Protein AF-A0A7V2WM48-F1 (afdb_monomer)

pLDDT: mean 91.01, std 4.86, range [67.56, 97.69]

Structure (mmCIF, N/CA/C/O backbone):
data_AF-A0A7V2WM48-F1
#
_entry.id   AF-A0A7V2WM48-F1
#
loop_
_atom_site.group_PDB
_atom_site.id
_atom_site.type_symbol
_atom_site.label_atom_id
_atom_site.label_alt_id
_atom_site.label_comp_id
_atom_site.label_asym_id
_atom_site.label_entity_id
_atom_site.label_seq_id
_atom_site.pdbx_PDB_ins_code
_atom_site.Cartn_x
_atom_site.Cartn_y
_atom_site.Cartn_z
_atom_site.occupancy
_atom_site.B_iso_or_equiv
_atom_site.auth_seq_id
_atom_site.auth_comp_id
_ato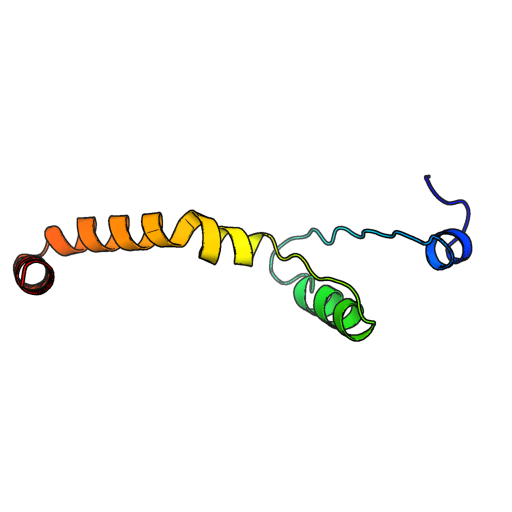m_site.auth_asym_id
_atom_site.auth_atom_id
_atom_site.pdbx_PDB_model_num
ATOM 1 N N . MET A 1 1 ? 22.055 -12.420 -14.401 1.00 67.56 1 MET A N 1
ATOM 2 C CA . MET A 1 1 ? 21.089 -11.304 -14.537 1.00 67.56 1 MET A CA 1
ATOM 3 C C . MET A 1 1 ? 20.052 -11.749 -15.563 1.00 67.56 1 MET A C 1
ATOM 5 O O . MET A 1 1 ? 20.466 -12.365 -16.532 1.00 67.56 1 MET A O 1
ATOM 9 N N . LYS A 1 2 ? 18.740 -11.569 -15.335 1.00 84.19 2 LYS A N 1
ATOM 10 C CA . LYS A 1 2 ? 17.694 -12.155 -16.210 1.00 84.19 2 LYS A CA 1
ATOM 11 C C . LYS A 1 2 ? 17.714 -11.607 -17.649 1.00 84.19 2 LYS A C 1
ATOM 13 O O . LYS A 1 2 ? 17.251 -12.294 -18.544 1.00 84.19 2 LYS A O 1
ATOM 18 N N . PHE A 1 3 ? 18.263 -10.410 -17.847 1.00 91.25 3 PHE A N 1
ATOM 19 C CA . PHE A 1 3 ? 18.401 -9.746 -19.142 1.00 91.25 3 PHE A CA 1
ATOM 20 C C . PHE A 1 3 ? 19.864 -9.350 -19.360 1.00 91.25 3 PHE A C 1
ATOM 22 O O . PHE A 1 3 ? 20.563 -9.014 -18.399 1.00 91.25 3 PHE A O 1
ATOM 29 N N . SER A 1 4 ? 20.303 -9.390 -20.613 1.00 92.12 4 SER A N 1
ATOM 30 C CA . SER A 1 4 ? 21.647 -9.040 -21.087 1.00 92.12 4 SER A CA 1
ATOM 31 C C . SER A 1 4 ? 21.784 -7.565 -21.483 1.00 92.12 4 SER A C 1
ATOM 33 O O . SER A 1 4 ? 22.890 -7.029 -21.496 1.00 92.12 4 SER A O 1
ATOM 35 N N . SER A 1 5 ? 20.669 -6.882 -21.770 1.00 94.25 5 SER A N 1
ATOM 36 C CA . SER A 1 5 ? 20.638 -5.451 -22.087 1.00 94.25 5 SER A CA 1
ATOM 37 C C . SER A 1 5 ? 19.339 -4.785 -21.625 1.00 94.25 5 SER A C 1
ATOM 39 O O . SER A 1 5 ? 18.322 -5.444 -21.398 1.00 94.25 5 SER A O 1
ATOM 41 N N . GLY A 1 6 ? 19.345 -3.450 -21.539 1.00 91.19 6 GLY A N 1
ATOM 42 C CA . GLY A 1 6 ? 18.124 -2.681 -21.282 1.00 91.19 6 GLY A CA 1
ATOM 43 C C . GLY A 1 6 ? 17.069 -2.864 -22.378 1.00 91.19 6 GLY A C 1
ATOM 44 O O . GLY A 1 6 ? 15.880 -2.890 -22.075 1.00 91.19 6 GLY A O 1
ATOM 45 N N . ARG A 1 7 ? 17.489 -3.064 -23.636 1.00 94.00 7 ARG A N 1
ATOM 46 C CA . ARG A 1 7 ? 16.576 -3.309 -24.760 1.00 94.00 7 ARG A CA 1
ATOM 47 C C . ARG A 1 7 ? 15.809 -4.618 -24.591 1.00 94.00 7 ARG A C 1
ATOM 49 O O . ARG A 1 7 ? 14.600 -4.632 -24.748 1.00 94.00 7 ARG A O 1
ATOM 56 N N . GLU A 1 8 ? 16.489 -5.675 -24.165 1.00 94.38 8 GLU A N 1
ATOM 57 C CA . GLU A 1 8 ? 15.852 -6.972 -23.917 1.00 94.38 8 GLU A CA 1
ATOM 58 C C . GLU A 1 8 ? 14.766 -6.879 -22.832 1.00 94.38 8 GLU A C 1
ATOM 60 O O . GLU A 1 8 ? 13.683 -7.443 -22.974 1.00 94.38 8 GLU A O 1
ATOM 65 N N . PHE A 1 9 ? 15.002 -6.086 -21.781 1.00 91.44 9 PHE A N 1
ATOM 66 C CA . PHE A 1 9 ? 13.955 -5.765 -20.811 1.00 91.44 9 PHE A CA 1
ATOM 67 C C . PHE A 1 9 ? 12.827 -4.928 -21.436 1.00 91.44 9 PHE A C 1
ATOM 69 O O . PHE A 1 9 ? 11.654 -5.160 -21.147 1.00 91.44 9 PHE A O 1
ATOM 76 N N . LEU A 1 10 ? 13.151 -3.953 -22.292 1.00 89.00 10 LEU A N 1
ATOM 77 C CA . LEU A 1 10 ? 12.170 -3.119 -22.994 1.00 89.00 10 LEU A CA 1
ATOM 78 C C . LEU A 1 10 ? 11.325 -3.883 -24.032 1.00 89.00 10 LEU A C 1
ATOM 80 O O . LEU A 1 10 ? 10.193 -3.473 -24.277 1.00 89.00 10 LEU A O 1
ATOM 84 N N . ASP A 1 11 ? 11.793 -5.014 -24.540 1.00 92.25 11 ASP A N 1
ATOM 85 C CA . ASP A 1 11 ? 11.065 -5.817 -25.531 1.00 92.25 11 ASP A CA 1
ATOM 86 C C . ASP A 1 11 ? 10.289 -6.993 -24.893 1.00 92.25 11 ASP A C 1
ATOM 88 O O . ASP A 1 11 ? 9.484 -7.651 -25.550 1.00 92.25 11 ASP A O 1
ATOM 92 N N . TRP A 1 12 ? 10.475 -7.260 -23.593 1.00 93.00 12 TRP A N 1
ATOM 93 C CA . TRP A 1 12 ? 9.819 -8.381 -22.908 1.00 93.00 12 TRP A CA 1
ATOM 94 C C . TRP A 1 12 ? 8.290 -8.171 -22.768 1.00 93.00 12 TRP A C 1
ATOM 96 O O . TRP A 1 12 ? 7.872 -7.176 -22.181 1.00 93.00 12 TRP A O 1
ATOM 106 N N . PRO A 1 13 ? 7.411 -9.082 -23.231 1.00 89.31 13 PRO A N 1
ATOM 107 C CA . PRO A 1 13 ? 5.961 -8.837 -23.257 1.00 89.31 13 PRO A CA 1
ATOM 108 C C . PRO A 1 13 ? 5.291 -8.678 -21.884 1.00 89.31 13 PRO A C 1
ATOM 110 O O . PRO A 1 13 ? 4.276 -7.997 -21.775 1.00 89.31 13 PRO A O 1
ATOM 113 N N . GLN A 1 14 ? 5.823 -9.300 -20.829 1.00 89.88 14 GLN A N 1
ATOM 114 C CA . GLN A 1 14 ? 5.215 -9.288 -19.494 1.00 89.88 14 GLN A CA 1
ATOM 115 C C . GLN A 1 14 ? 6.244 -8.889 -18.449 1.00 89.88 14 GLN A C 1
ATOM 117 O O . GLN A 1 14 ? 7.014 -9.716 -17.968 1.00 89.88 14 GLN A O 1
ATOM 122 N N . LYS A 1 15 ? 6.251 -7.609 -18.090 1.00 89.31 15 LYS A N 1
ATOM 123 C CA . LYS A 1 15 ? 7.255 -7.037 -17.194 1.00 89.31 15 LYS A CA 1
ATOM 124 C C . LYS A 1 15 ? 6.640 -6.711 -15.851 1.00 89.31 15 LYS A C 1
ATOM 126 O O . LYS A 1 15 ? 5.527 -6.204 -15.771 1.00 89.31 15 LYS A O 1
ATOM 131 N N . ALA A 1 16 ? 7.414 -6.940 -14.802 1.00 90.06 16 ALA A N 1
ATOM 132 C CA . ALA A 1 16 ? 7.096 -6.498 -13.457 1.00 90.06 16 ALA A CA 1
ATOM 133 C C . ALA A 1 16 ? 8.327 -5.815 -12.862 1.00 90.06 16 ALA A C 1
ATOM 135 O O . ALA A 1 16 ? 9.451 -6.290 -13.033 1.00 90.06 16 ALA A O 1
ATOM 136 N N . ILE A 1 17 ? 8.101 -4.701 -12.173 1.00 91.06 17 ILE A N 1
ATOM 137 C CA . ILE A 1 17 ? 9.133 -3.952 -11.460 1.00 91.06 17 ILE A CA 1
ATOM 138 C C . ILE A 1 17 ? 8.673 -3.816 -10.013 1.00 91.06 17 ILE A C 1
ATOM 140 O O . ILE A 1 17 ? 7.529 -3.441 -9.753 1.00 91.06 17 ILE A O 1
ATOM 144 N N . THR A 1 18 ? 9.577 -4.089 -9.076 1.00 93.31 18 THR A N 1
ATOM 145 C CA . THR A 1 18 ? 9.349 -3.855 -7.649 1.00 93.31 18 THR A CA 1
ATOM 146 C C . THR A 1 18 ? 10.091 -2.596 -7.229 1.00 93.31 18 THR A C 1
ATOM 148 O O . THR A 1 18 ? 11.310 -2.519 -7.362 1.00 93.31 18 THR A O 1
ATOM 151 N N . ILE A 1 19 ? 9.361 -1.617 -6.696 1.00 93.06 19 ILE A N 1
ATOM 152 C CA . ILE A 1 19 ? 9.931 -0.392 -6.130 1.00 93.06 19 ILE A CA 1
ATOM 153 C C . ILE A 1 19 ? 9.903 -0.533 -4.607 1.00 93.06 19 ILE A C 1
ATOM 155 O O . ILE A 1 19 ? 8.836 -0.478 -3.996 1.00 93.06 19 ILE A O 1
ATOM 159 N N . ILE A 1 20 ? 11.072 -0.710 -3.993 1.00 93.50 20 ILE A N 1
ATOM 160 C CA . ILE A 1 20 ? 11.238 -0.824 -2.538 1.00 93.50 20 ILE A CA 1
ATOM 161 C C . ILE A 1 20 ? 12.214 0.238 -2.034 1.00 93.50 20 ILE A C 1
ATOM 163 O O . ILE A 1 20 ? 13.135 0.640 -2.738 1.00 93.50 20 ILE A O 1
ATOM 167 N N . GLY A 1 21 ? 11.996 0.720 -0.815 1.00 92.38 21 GLY A N 1
ATOM 168 C CA . GLY A 1 21 ? 12.826 1.750 -0.205 1.00 92.38 21 GLY A CA 1
ATOM 169 C C . GLY A 1 21 ? 12.140 2.419 0.980 1.00 92.38 21 GLY A C 1
ATOM 170 O O . GLY A 1 21 ? 10.932 2.276 1.184 1.00 92.38 21 GLY A O 1
ATOM 171 N N . MET A 1 22 ? 12.906 3.180 1.754 1.00 94.50 22 MET A N 1
ATOM 172 C CA . MET A 1 22 ? 12.421 3.873 2.952 1.00 94.50 22 MET A CA 1
ATOM 173 C C . MET A 1 22 ? 11.419 4.990 2.624 1.00 94.50 22 MET A C 1
ATOM 175 O O . MET A 1 22 ? 11.217 5.357 1.463 1.00 94.50 22 MET A O 1
ATOM 179 N N . SER A 1 23 ? 10.729 5.520 3.634 1.00 90.88 23 SER A N 1
ATOM 180 C CA . SER A 1 23 ? 9.873 6.700 3.444 1.00 90.88 23 SER A CA 1
ATOM 181 C C . SER A 1 23 ? 10.688 7.885 2.904 1.00 90.88 23 SER A C 1
ATOM 183 O O . SER A 1 23 ? 11.865 8.021 3.221 1.00 90.88 23 SER A O 1
ATOM 185 N N . GLY A 1 24 ? 10.088 8.712 2.046 1.00 91.75 24 GLY A N 1
ATOM 186 C CA . GLY A 1 24 ? 10.735 9.910 1.489 1.00 91.75 24 GLY A CA 1
ATOM 187 C C . GLY A 1 24 ? 11.704 9.693 0.317 1.00 91.75 24 GLY A C 1
ATOM 188 O O . GLY A 1 24 ? 12.012 10.652 -0.375 1.00 91.75 24 GLY A O 1
ATOM 189 N N . VAL A 1 25 ? 12.118 8.460 -0.005 1.00 95.44 25 VAL A N 1
ATOM 190 C CA . VAL A 1 25 ? 13.097 8.196 -1.092 1.00 95.44 25 VAL A CA 1
ATOM 191 C C . VAL A 1 25 ? 12.528 8.297 -2.520 1.00 95.44 25 VAL A C 1
ATOM 193 O O . VAL A 1 25 ? 13.175 7.890 -3.478 1.00 95.44 25 VAL A O 1
ATOM 196 N N . GLY A 1 26 ? 11.295 8.788 -2.686 1.00 94.19 26 GLY A N 1
ATOM 197 C CA . GLY A 1 26 ? 10.698 9.017 -4.010 1.00 94.19 26 GLY A CA 1
ATOM 198 C C . GLY A 1 26 ? 9.985 7.821 -4.656 1.00 94.19 26 GLY A C 1
ATOM 199 O O . GLY A 1 26 ? 9.671 7.877 -5.843 1.00 94.19 26 GLY A O 1
ATOM 200 N N . LYS A 1 27 ? 9.660 6.756 -3.905 1.00 94.00 27 LYS A N 1
ATOM 201 C CA . LYS A 1 27 ? 8.916 5.589 -4.436 1.00 94.00 27 LYS A CA 1
ATOM 202 C C . LYS A 1 27 ? 7.621 5.980 -5.153 1.00 94.00 27 LYS A C 1
ATOM 204 O O . LYS A 1 27 ? 7.349 5.497 -6.247 1.00 94.00 27 LYS A O 1
ATOM 209 N N . THR A 1 28 ? 6.839 6.864 -4.533 1.00 91.44 28 THR A N 1
ATOM 210 C CA . THR A 1 28 ? 5.565 7.351 -5.078 1.00 91.44 28 THR A CA 1
ATOM 211 C C . THR A 1 28 ? 5.779 8.134 -6.369 1.00 91.44 28 THR A C 1
ATOM 213 O O . THR A 1 28 ? 5.031 7.944 -7.322 1.00 91.44 28 THR A O 1
ATOM 216 N N . THR A 1 29 ? 6.830 8.955 -6.435 1.00 93.69 29 THR A N 1
ATOM 217 C CA . THR A 1 29 ? 7.202 9.698 -7.645 1.00 93.69 29 THR A CA 1
ATOM 218 C C . THR A 1 29 ? 7.484 8.743 -8.801 1.00 93.69 29 THR A C 1
ATOM 220 O O . THR A 1 29 ? 6.866 8.868 -9.855 1.00 93.69 29 THR A O 1
ATOM 223 N N . LEU A 1 30 ? 8.336 7.735 -8.585 1.00 93.12 30 LEU A N 1
ATOM 224 C CA . LEU A 1 30 ? 8.675 6.759 -9.623 1.00 93.12 30 LEU A CA 1
ATOM 225 C C . LEU A 1 30 ? 7.462 5.916 -10.042 1.00 93.12 30 LEU A C 1
ATOM 227 O O . LEU A 1 30 ? 7.222 5.732 -11.233 1.00 93.12 30 LEU A O 1
ATOM 231 N N . ALA A 1 31 ? 6.661 5.445 -9.082 1.00 91.69 31 ALA A N 1
ATOM 232 C CA . ALA A 1 31 ? 5.446 4.686 -9.372 1.00 91.69 31 ALA A CA 1
ATOM 233 C C . ALA A 1 31 ? 4.449 5.495 -10.223 1.00 91.69 31 ALA A C 1
ATOM 235 O O . ALA A 1 31 ? 3.845 4.944 -11.142 1.00 91.69 31 ALA A O 1
ATOM 236 N N . ASN A 1 32 ? 4.316 6.800 -9.964 1.00 91.94 32 ASN A N 1
ATOM 237 C CA . ASN A 1 32 ? 3.452 7.689 -10.742 1.00 91.94 32 ASN A CA 1
ATOM 238 C C . ASN A 1 32 ? 3.967 7.905 -12.171 1.00 91.94 32 ASN A C 1
ATOM 240 O O . ASN A 1 32 ? 3.168 7.880 -13.103 1.00 91.94 32 ASN A O 1
ATOM 244 N N . MET A 1 33 ? 5.281 8.060 -12.364 1.00 93.06 33 MET A N 1
ATOM 245 C CA . MET A 1 33 ? 5.877 8.182 -13.705 1.00 93.06 33 MET A CA 1
ATOM 246 C C . MET A 1 33 ? 5.633 6.926 -14.549 1.00 93.06 33 MET A C 1
ATOM 248 O O . MET A 1 33 ? 5.282 7.004 -15.724 1.00 93.06 33 MET A O 1
ATOM 252 N N . VAL A 1 34 ? 5.778 5.749 -13.939 1.00 91.12 34 VAL A N 1
ATOM 253 C CA . VAL A 1 34 ? 5.555 4.469 -14.622 1.00 91.12 34 VAL A CA 1
ATOM 254 C C . VAL A 1 34 ? 4.065 4.273 -14.935 1.00 91.12 34 VAL A C 1
ATOM 256 O O . VAL A 1 34 ? 3.721 3.848 -16.036 1.00 91.12 34 VAL A O 1
ATOM 259 N N . ARG A 1 35 ?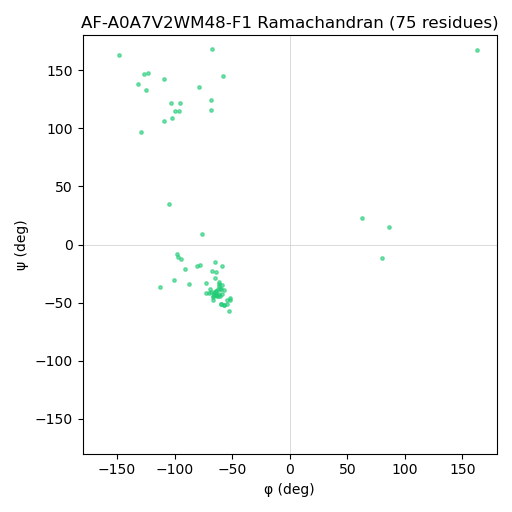 3.167 4.687 -14.029 1.00 90.44 35 ARG A N 1
ATOM 260 C CA . ARG A 1 35 ? 1.709 4.660 -14.247 1.00 90.44 35 ARG A CA 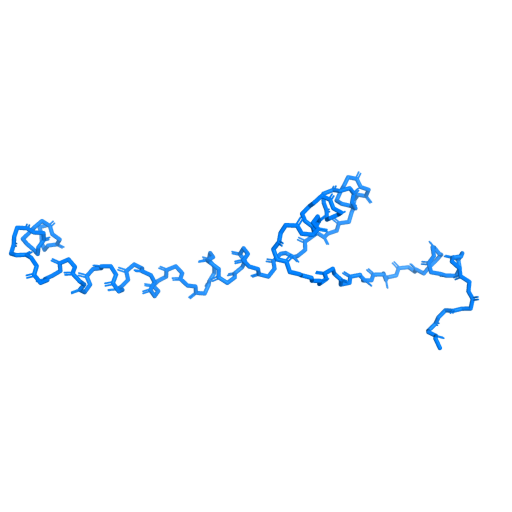1
ATOM 261 C C . ARG A 1 35 ? 1.253 5.480 -15.455 1.00 90.44 35 ARG A C 1
ATOM 263 O O . ARG A 1 35 ? 0.303 5.081 -16.112 1.00 90.44 35 ARG A O 1
ATOM 270 N N . GLN A 1 36 ? 1.908 6.607 -15.741 1.00 92.81 36 GLN A N 1
ATOM 271 C CA . GLN A 1 36 ? 1.594 7.445 -16.909 1.00 92.81 36 GLN A CA 1
ATOM 272 C C . GLN A 1 36 ? 1.869 6.744 -18.249 1.00 92.81 36 GLN A C 1
ATOM 274 O O . GLN A 1 36 ? 1.385 7.202 -19.274 1.00 92.81 36 GLN A O 1
ATOM 279 N N . ASN A 1 37 ? 2.625 5.644 -18.240 1.00 89.38 37 ASN A N 1
ATOM 280 C CA . ASN A 1 37 ? 2.942 4.836 -19.416 1.00 89.38 37 ASN A CA 1
ATOM 281 C C . ASN A 1 37 ? 2.131 3.523 -19.435 1.00 89.38 37 ASN A C 1
ATOM 283 O O . ASN A 1 37 ? 2.658 2.478 -19.807 1.00 89.38 37 ASN A O 1
ATOM 287 N N . ASP A 1 38 ? 0.886 3.561 -18.951 1.00 88.00 38 ASP A N 1
ATOM 288 C CA . ASP A 1 38 ? -0.074 2.441 -18.942 1.00 88.00 38 ASP A CA 1
ATOM 289 C C . ASP A 1 38 ? 0.332 1.206 -18.119 1.00 88.00 38 ASP A C 1
ATOM 291 O O . ASP A 1 38 ? -0.185 0.102 -18.301 1.00 88.00 38 ASP A O 1
ATOM 295 N N . TRP A 1 39 ? 1.225 1.376 -17.141 1.00 92.19 39 TRP A N 1
ATOM 296 C CA . TRP A 1 39 ? 1.552 0.298 -16.212 1.00 92.19 39 TRP A CA 1
ATOM 297 C C . TRP A 1 39 ? 0.486 0.145 -15.131 1.00 92.19 39 TRP A C 1
ATOM 299 O O . TRP A 1 39 ? 0.084 1.103 -14.461 1.00 92.19 39 TRP A O 1
ATOM 309 N N . PHE A 1 40 ? 0.114 -1.104 -14.861 1.00 91.81 40 PHE A N 1
ATOM 310 C CA . PHE A 1 40 ? -0.685 -1.436 -13.691 1.00 91.81 40 PHE A CA 1
ATOM 311 C C . PHE A 1 40 ? 0.130 -1.235 -12.403 1.00 91.81 40 PHE A C 1
ATOM 313 O O . PHE A 1 40 ? 1.114 -1.933 -12.153 1.00 91.81 40 PHE A O 1
ATOM 320 N N . THR A 1 41 ? -0.295 -0.298 -11.552 1.00 91.38 41 THR A N 1
ATOM 321 C CA . THR A 1 41 ? 0.366 -0.029 -10.267 1.00 91.38 41 THR A CA 1
ATOM 322 C C . THR A 1 41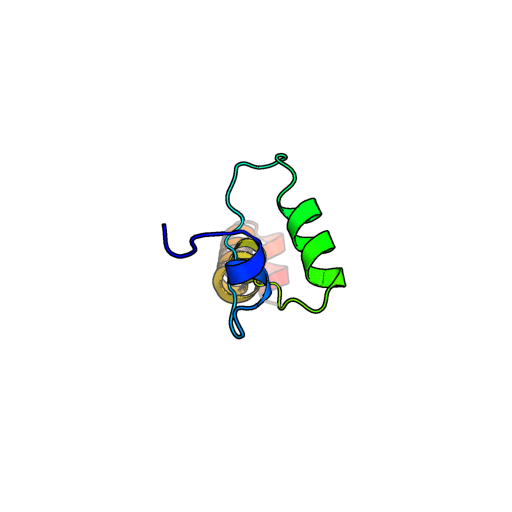 ? -0.291 -0.777 -9.115 1.00 91.38 41 THR A C 1
ATOM 324 O O . THR A 1 41 ? -1.458 -0.533 -8.796 1.00 91.38 41 THR A O 1
ATOM 327 N N . TYR A 1 42 ? 0.490 -1.599 -8.417 1.00 91.81 42 TYR A N 1
ATOM 328 C CA . TYR A 1 42 ? 0.074 -2.271 -7.190 1.00 91.81 42 TYR A CA 1
ATOM 329 C C . TYR A 1 42 ? 0.802 -1.675 -5.975 1.00 91.81 42 TYR A C 1
ATOM 331 O O . TYR A 1 42 ? 1.990 -1.912 -5.780 1.00 91.81 42 TYR A O 1
ATOM 339 N N . ASN A 1 43 ? 0.093 -0.886 -5.160 1.00 90.75 43 ASN A N 1
ATOM 340 C CA . ASN A 1 43 ? 0.634 -0.311 -3.926 1.00 90.75 43 ASN A CA 1
ATOM 341 C C . ASN A 1 43 ? 0.249 -1.187 -2.723 1.00 90.75 43 ASN A C 1
ATOM 343 O O . ASN A 1 43 ? -0.932 -1.314 -2.392 1.00 90.75 43 ASN A O 1
ATOM 347 N N . VAL A 1 44 ? 1.251 -1.789 -2.082 1.00 89.94 44 VAL A N 1
ATOM 348 C CA . VAL A 1 44 ? 1.063 -2.703 -0.948 1.00 89.94 44 VAL A CA 1
ATOM 349 C C . VAL A 1 44 ? 0.509 -1.972 0.277 1.00 89.94 44 VAL A C 1
ATOM 351 O O . VAL A 1 44 ? -0.465 -2.449 0.852 1.00 89.94 44 VAL A O 1
ATOM 354 N N . ASP A 1 45 ? 1.042 -0.799 0.626 1.00 88.00 45 ASP A N 1
ATOM 355 C CA . ASP A 1 45 ? 0.605 -0.021 1.796 1.00 88.00 45 ASP A CA 1
ATOM 356 C C . ASP A 1 45 ? -0.870 0.375 1.682 1.00 88.00 45 ASP A C 1
ATOM 358 O O . ASP A 1 45 ? -1.653 0.195 2.616 1.00 88.00 45 ASP A O 1
ATOM 362 N N . TYR A 1 46 ? -1.279 0.830 0.493 1.00 88.25 46 TYR A N 1
ATOM 363 C CA . TYR A 1 46 ? -2.674 1.154 0.205 1.00 88.25 46 TYR A CA 1
ATOM 364 C C . TYR A 1 46 ? -3.585 -0.063 0.404 1.00 88.25 46 TYR A C 1
ATOM 366 O O . TYR A 1 46 ? -4.665 0.057 0.982 1.00 88.25 46 TYR A O 1
ATOM 374 N N . ARG A 1 47 ? -3.157 -1.250 -0.043 1.00 89.56 47 ARG A N 1
ATOM 375 C CA . ARG A 1 47 ? -3.927 -2.494 0.115 1.00 89.56 47 ARG A CA 1
ATOM 376 C C . ARG A 1 47 ? -3.979 -2.958 1.565 1.00 89.56 47 ARG A C 1
ATOM 378 O O . ARG A 1 47 ? -5.050 -3.357 2.007 1.00 89.56 47 ARG A O 1
ATOM 385 N N . ILE A 1 48 ? -2.870 -2.886 2.301 1.00 89.62 48 ILE A N 1
ATOM 386 C CA . ILE A 1 48 ? -2.840 -3.194 3.738 1.00 89.62 48 ILE A CA 1
ATOM 387 C C . ILE A 1 48 ? -3.831 -2.298 4.471 1.00 89.62 48 ILE A C 1
ATOM 389 O O . ILE A 1 48 ? -4.721 -2.817 5.140 1.00 89.62 48 ILE A O 1
ATOM 393 N N . GLY A 1 49 ? -3.753 -0.982 4.265 1.00 87.31 49 GLY A N 1
ATOM 394 C CA . GLY A 1 49 ? -4.654 -0.027 4.906 1.00 87.31 49 GLY A CA 1
ATOM 395 C C . GLY A 1 49 ? -6.129 -0.257 4.564 1.00 87.31 49 GLY A C 1
ATOM 396 O O . GLY A 1 49 ? -6.962 -0.357 5.459 1.00 87.31 49 GLY A O 1
ATOM 397 N N . THR A 1 50 ? -6.458 -0.368 3.275 1.00 85.62 50 THR A N 1
ATOM 398 C CA . THR A 1 50 ? -7.863 -0.359 2.819 1.00 85.62 50 THR A CA 1
ATOM 399 C C . THR A 1 50 ? -8.538 -1.723 2.805 1.00 85.62 50 THR A C 1
ATOM 401 O O . THR A 1 50 ? -9.739 -1.800 3.041 1.00 85.62 50 THR A O 1
ATOM 404 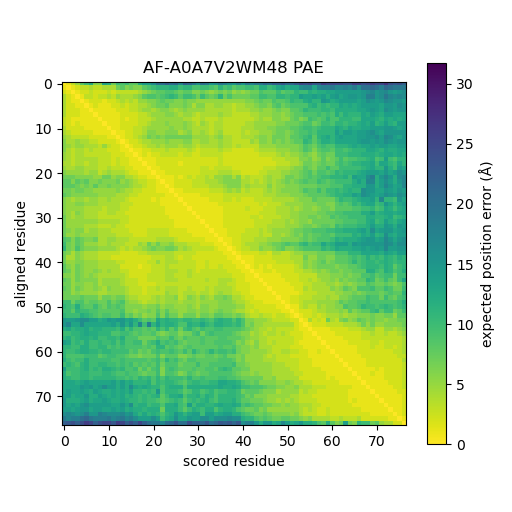N N . ARG A 1 51 ? -7.803 -2.801 2.511 1.00 84.12 51 ARG A N 1
ATOM 405 C CA . ARG A 1 51 ? -8.385 -4.139 2.319 1.00 84.12 51 ARG A CA 1
ATOM 406 C C . ARG A 1 51 ? -8.244 -5.038 3.537 1.00 84.12 51 ARG A C 1
ATOM 408 O O . ARG A 1 51 ? -9.088 -5.902 3.726 1.00 84.12 51 ARG A O 1
ATOM 415 N N . TYR A 1 52 ? -7.185 -4.865 4.323 1.00 86.12 52 TYR A N 1
ATOM 416 C CA . TYR A 1 52 ? -6.882 -5.775 5.428 1.00 86.12 52 TYR A CA 1
ATOM 417 C C . TYR A 1 52 ? -7.029 -5.105 6.792 1.00 86.12 52 TYR A C 1
ATOM 419 O O . TYR A 1 52 ? -7.493 -5.737 7.727 1.00 86.12 52 TYR A O 1
ATOM 427 N N . MET A 1 53 ? -6.666 -3.829 6.920 1.00 89.44 53 MET A N 1
ATOM 428 C CA . MET A 1 53 ? -6.669 -3.128 8.206 1.00 89.44 53 MET A CA 1
ATOM 429 C C . MET A 1 53 ? -7.950 -2.348 8.494 1.00 89.44 53 MET A C 1
ATOM 431 O O . MET A 1 53 ? -8.139 -1.955 9.637 1.00 89.44 53 MET A O 1
ATOM 435 N N . GLY A 1 54 ? -8.836 -2.136 7.516 1.00 85.00 54 GLY A N 1
ATOM 436 C CA . GLY A 1 54 ? -10.048 -1.329 7.698 1.00 85.00 54 GLY A CA 1
ATOM 437 C C . GLY A 1 54 ? -10.898 -1.774 8.894 1.00 85.00 54 GLY A C 1
ATOM 438 O O . GLY A 1 54 ? -11.105 -0.994 9.822 1.00 85.00 54 GLY A O 1
ATOM 439 N N . GLU A 1 55 ? -11.320 -3.042 8.914 1.00 83.75 55 GLU A N 1
ATOM 440 C CA . GLU A 1 55 ? -12.109 -3.607 10.020 1.00 83.75 55 GLU A CA 1
ATOM 441 C C . GLU A 1 55 ? -11.330 -3.591 11.338 1.00 83.75 55 GLU A C 1
ATOM 443 O O . GLU A 1 55 ? -11.841 -3.124 12.350 1.00 83.75 55 GLU A O 1
ATOM 448 N N . HIS A 1 56 ? -10.054 -3.985 11.324 1.00 87.31 56 HIS A N 1
ATOM 449 C CA . HIS A 1 56 ? -9.225 -4.000 12.532 1.00 87.31 56 HIS A CA 1
ATOM 450 C C . HIS A 1 56 ? -9.019 -2.609 13.152 1.00 87.31 56 HIS A C 1
ATOM 452 O O . HIS A 1 56 ? -9.031 -2.473 14.378 1.00 87.31 56 HIS A O 1
ATOM 458 N N . ILE A 1 57 ? -8.846 -1.571 12.330 1.00 87.69 57 ILE A N 1
ATOM 459 C CA . ILE A 1 57 ? -8.723 -0.182 12.787 1.00 87.69 57 ILE A CA 1
ATOM 460 C C . ILE A 1 57 ? -10.047 0.277 13.396 1.00 87.69 57 ILE A C 1
ATOM 462 O O . ILE A 1 57 ? -10.050 0.823 14.502 1.00 87.69 57 ILE A O 1
ATOM 466 N N . VAL A 1 58 ? -11.164 0.031 12.704 1.00 88.94 58 VAL A N 1
ATOM 467 C CA . VAL A 1 58 ? -12.505 0.415 13.167 1.00 88.94 58 VAL A CA 1
ATOM 468 C C . VAL A 1 58 ? -12.864 -0.302 14.467 1.00 88.94 58 VAL A C 1
ATOM 470 O O . VAL A 1 58 ? -13.343 0.336 15.402 1.00 88.94 58 VAL A O 1
ATOM 473 N N . ASP A 1 59 ? -12.588 -1.597 14.571 1.00 90.69 59 ASP A N 1
ATOM 474 C CA . ASP A 1 59 ? -12.867 -2.387 15.769 1.00 90.69 59 ASP A CA 1
ATOM 475 C C . ASP A 1 59 ? -12.022 -1.941 16.954 1.00 90.69 59 ASP A C 1
ATOM 477 O O . ASP A 1 59 ? -12.532 -1.807 18.070 1.00 90.69 59 ASP A O 1
ATOM 481 N N . ASN A 1 60 ? -10.733 -1.672 16.731 1.00 93.38 60 ASN A N 1
ATOM 482 C CA . ASN A 1 60 ? -9.880 -1.143 17.783 1.00 93.38 60 ASN A CA 1
ATOM 483 C C . ASN A 1 60 ? -10.353 0.247 18.231 1.00 93.38 60 ASN A C 1
ATOM 485 O O . ASN A 1 60 ? -10.439 0.497 19.433 1.00 93.38 60 ASN A O 1
ATOM 489 N N . PHE A 1 61 ? -10.719 1.122 17.287 1.00 93.88 6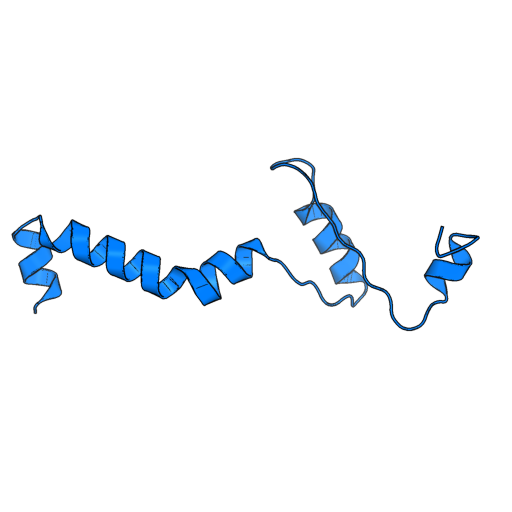1 PHE A N 1
ATOM 490 C CA . PHE A 1 61 ? -11.297 2.432 17.589 1.00 93.88 61 PHE A CA 1
ATOM 491 C C . PHE A 1 61 ? -12.565 2.302 18.436 1.00 93.88 61 PHE A C 1
ATOM 493 O O . PHE A 1 61 ? -12.626 2.884 19.519 1.00 93.88 61 PHE A O 1
ATOM 500 N N . LYS A 1 62 ? -13.530 1.479 18.001 1.00 93.75 62 LYS A N 1
ATOM 501 C CA . LYS A 1 62 ? -14.756 1.202 18.760 1.00 93.75 62 LYS A CA 1
ATOM 502 C C . LYS A 1 62 ? -14.403 0.718 20.160 1.00 93.75 62 LYS A C 1
ATOM 504 O O . LYS A 1 62 ? -14.854 1.308 21.130 1.00 93.75 62 LYS A O 1
ATOM 509 N N . ARG A 1 63 ? -13.525 -0.282 20.292 1.00 95.12 63 ARG A N 1
ATOM 510 C CA . ARG A 1 63 ? -13.118 -0.843 21.591 1.00 95.12 63 ARG A CA 1
ATOM 511 C C . ARG A 1 63 ? -12.527 0.202 22.541 1.00 95.12 63 ARG A C 1
ATOM 513 O O . ARG A 1 63 ? -12.797 0.132 23.737 1.00 95.12 63 ARG A O 1
ATOM 520 N N . GLN A 1 64 ? -11.727 1.149 22.049 1.00 96.19 64 GLN A N 1
ATOM 521 C CA . GLN A 1 64 ? -11.219 2.242 22.887 1.00 96.19 64 GLN A CA 1
ATOM 522 C C . GLN A 1 64 ? -12.315 3.259 23.220 1.00 96.19 64 GLN A C 1
ATOM 524 O O . GLN A 1 64 ? -12.416 3.673 24.372 1.00 96.19 64 GLN A O 1
ATOM 529 N N . ALA A 1 65 ? -13.164 3.612 22.254 1.00 96.44 65 ALA A N 1
ATOM 530 C CA . ALA A 1 65 ? -14.290 4.518 22.464 1.00 96.44 65 ALA A CA 1
ATOM 531 C C . ALA A 1 65 ? -15.295 3.966 23.492 1.00 96.44 65 ALA A C 1
ATOM 533 O O . ALA A 1 65 ? -15.771 4.720 24.333 1.00 96.44 65 ALA A O 1
ATOM 534 N N . MET A 1 66 ? -15.514 2.645 23.530 1.00 96.56 66 MET A N 1
ATOM 535 C CA . MET A 1 66 ? -16.356 1.985 24.540 1.00 96.56 66 MET A CA 1
ATOM 536 C C . MET A 1 66 ? -15.888 2.209 25.988 1.00 96.56 66 MET A C 1
ATOM 538 O O . MET A 1 66 ? -16.667 1.992 26.913 1.00 96.56 66 MET A O 1
ATOM 542 N N . LYS A 1 67 ? -14.629 2.617 26.210 1.00 96.75 67 LYS A N 1
ATOM 543 C CA . LYS A 1 67 ? -14.099 2.926 27.549 1.00 96.75 67 LYS A CA 1
ATOM 544 C C . LYS A 1 67 ? -14.537 4.298 28.063 1.00 96.75 67 LYS A C 1
ATOM 546 O O . LYS A 1 67 ? -14.423 4.555 29.257 1.00 96.75 67 LYS A O 1
ATOM 551 N N . VAL A 1 68 ? -15.002 5.180 27.178 1.00 97.69 68 VAL A N 1
ATOM 552 C CA . VAL A 1 68 ? -15.500 6.512 27.526 1.00 97.69 68 VAL A CA 1
ATOM 553 C C . VAL A 1 68 ? -17.028 6.444 27.551 1.00 97.69 68 VAL A C 1
ATOM 555 O O . VAL A 1 68 ? -17.612 6.245 26.487 1.00 97.69 68 VAL A O 1
ATOM 558 N N . PRO A 1 69 ? -17.694 6.624 28.710 1.00 96.06 69 PRO A N 1
ATOM 559 C CA . PRO A 1 69 ? -19.142 6.424 28.834 1.00 96.06 69 PRO A CA 1
ATOM 560 C C . PRO A 1 69 ? -19.963 7.177 27.781 1.00 96.06 69 PRO A C 1
ATOM 562 O O . PRO A 1 69 ? -20.754 6.564 27.074 1.00 96.06 69 PRO A O 1
ATOM 565 N N . LEU A 1 70 ? -19.666 8.466 27.576 1.00 96.62 70 LEU A N 1
ATOM 566 C CA . LEU A 1 70 ? -20.311 9.290 26.549 1.00 96.62 70 LEU A CA 1
ATOM 567 C C . LEU A 1 70 ? -20.210 8.675 25.142 1.00 96.62 70 LEU A C 1
ATOM 569 O O . LEU A 1 70 ? -21.196 8.616 24.418 1.00 96.62 70 LEU A O 1
ATOM 573 N N . LEU A 1 71 ? -19.017 8.225 24.739 1.00 96.25 71 LEU A N 1
ATOM 574 C CA . LEU A 1 71 ? -18.810 7.653 23.406 1.00 96.25 71 LEU A CA 1
ATOM 575 C C . LEU A 1 71 ? -19.439 6.262 23.286 1.00 96.25 71 LEU A C 1
ATOM 577 O O . LEU A 1 71 ? -19.922 5.900 22.218 1.00 96.25 71 LEU A O 1
ATOM 581 N N . ALA A 1 72 ? -1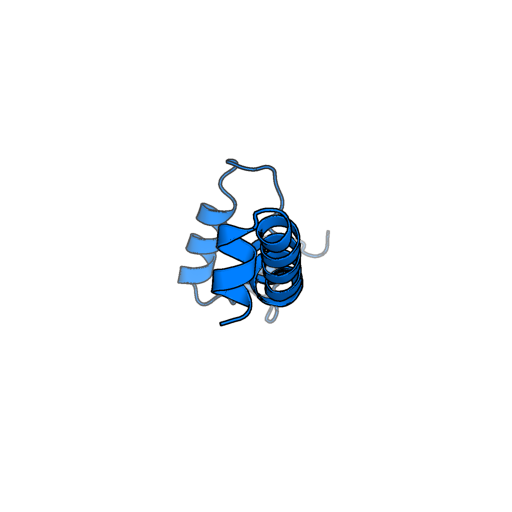9.446 5.490 24.372 1.00 95.69 72 ALA A N 1
ATOM 582 C CA . ALA A 1 72 ? -20.080 4.182 24.415 1.00 95.69 72 ALA A CA 1
ATOM 583 C C . ALA A 1 72 ? -21.600 4.285 24.226 1.00 95.69 72 ALA A C 1
ATOM 585 O O . ALA A 1 72 ? -22.173 3.461 23.516 1.00 95.69 72 ALA A O 1
ATOM 586 N N . ASP A 1 73 ? -22.234 5.296 24.822 1.00 95.56 73 ASP A N 1
ATOM 587 C CA . ASP A 1 73 ? -23.667 5.546 24.657 1.00 95.56 73 ASP A CA 1
ATOM 588 C C . ASP A 1 73 ? -23.986 5.959 23.214 1.00 95.56 73 ASP A C 1
ATOM 590 O O . ASP A 1 73 ? -24.880 5.384 22.594 1.00 95.56 73 ASP A O 1
ATOM 594 N N . LEU A 1 74 ? -23.182 6.853 22.625 1.00 93.75 74 LEU A N 1
ATOM 595 C CA . LEU A 1 74 ? -23.328 7.254 21.219 1.00 93.75 74 LEU A CA 1
ATOM 596 C C . LEU A 1 74 ? -23.139 6.092 20.229 1.00 93.75 74 LEU A C 1
ATOM 598 O O . LEU A 1 74 ? -23.788 6.072 19.192 1.00 93.75 74 LEU A O 1
ATOM 602 N N . LEU A 1 75 ? -22.257 5.131 20.524 1.00 92.44 75 LEU A N 1
ATOM 603 C CA . LEU A 1 75 ? -21.996 3.972 19.656 1.00 92.44 75 LEU A CA 1
ATOM 604 C C . LEU A 1 75 ? -23.035 2.846 19.780 1.00 92.44 75 LEU A C 1
ATOM 606 O O . LEU A 1 75 ? -23.062 1.963 18.921 1.00 92.44 75 LEU A O 1
ATOM 610 N N . ARG A 1 76 ? -23.822 2.825 20.862 1.00 88.69 76 ARG A N 1
ATOM 611 C CA . ARG A 1 76 ? -24.886 1.834 21.112 1.00 88.69 76 ARG A CA 1
ATOM 612 C C . ARG A 1 76 ? -26.283 2.322 20.706 1.00 88.69 76 ARG A C 1
ATOM 614 O O . ARG A 1 76 ? -27.210 1.515 20.740 1.00 88.69 76 ARG A O 1
ATOM 621 N N . SER A 1 77 ? -26.413 3.613 20.402 1.00 69.44 77 SER A N 1
ATOM 622 C CA . SER A 1 77 ? -27.633 4.267 19.908 1.00 69.44 77 SER A CA 1
ATOM 623 C C . SER A 1 77 ? -27.869 3.942 18.435 1.00 69.44 77 SER A C 1
ATOM 625 O O . SER A 1 77 ? -29.049 3.782 18.059 1.00 69.44 77 SER A O 1
#

Solvent-accessible surface area (backbone atoms only — not comparable to full-atom values): 5020 Å² total; per-residue (Å²): 122,101,55,96,45,73,63,57,59,72,67,47,92,84,80,85,84,86,87,83,78,67,88,88,76,46,61,67,59,55,54,52,61,47,38,75,70,78,44,88,80,85,61,65,69,62,43,45,52,66,76,66,34,44,65,58,52,52,51,50,49,48,60,58,38,54,73,39,68,72,51,30,53,66,74,73,109

Secondary structure (DSSP, 8-state):
---SSHHHHHH-SS--------TTSSHHHHHHHHHTTTPPP--HHHHIIIIISHHHHHHHHHHHHTTSHHHHHHHH-

Radius of gyration: 21.35 Å; Cα contacts (8 Å, |Δi|>4): 21; chains: 1; bounding box: 49×22×54 Å

Mean predicted aligned error: 6.54 Å

Sequence (77 aa):
MKFSSGREFLDWPQKAITIIGMSGVGKTTLANMVRQNDWFTYNVDYRIGTRYMGEHIVDNFKRQAMKVPLLADLLRS

Foldseek 3Di:
DVDPDPVRQVPDPDDDDDQDDDPPPCSVVVLVVVVVVVDDDDDPVVCCVPPPCVVVVVVVVLVVLCVPVVSVVVVVD

=== Feature glossary ===
The record interleaves many kinds of information about one protein. Here is each kind framed as the question it answers.

Q: What known structures does this most resemble?
A: Structural nearest neighbors (via Foldseek easy-search vs the PDB). Reported per hit: target PDB id, E-value, and alignment TM-score. A TM-score above ~0.5 is the conventional threshold for 'same fold'.

Q: Where is each backbone atom in 3D?
A: The mmCIF table is the protein's shape written out atom by atom. For each backbone N, Cα, C, and carbonyl O, it records an (x, y, z) coordinate triple in Å plus the residue type, chain letter, and residue number.

Q: What are the backbone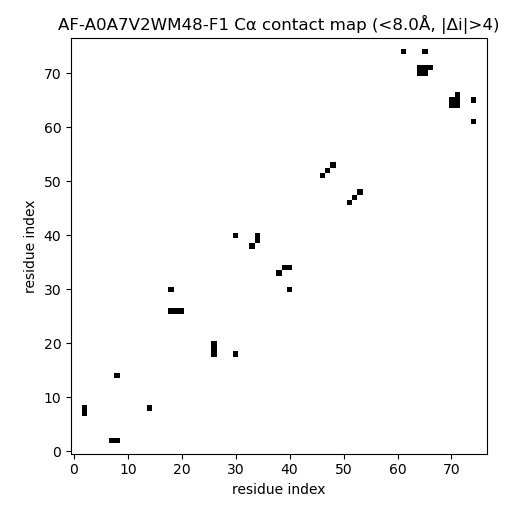 torsion angles?
A: The φ/ψ torsion pair specifies the backbone conformation at each residue. φ rotates about the N–Cα bond, ψ about the Cα–C bond. Steric clashes forbid most of the (φ, ψ) plane — the allowed regions (α-helix basin, β-sheet basin, left-handed helix) are the Ramachandran-allowed regions.

Q: Which residues are buried vs exposed?
A: Solvent-accessible surface area (SASA) is the area in Å² traced out by the centre of a 1.4 Å probe sphere (a water molecule) rolled over the protein's van der Waals surface (Shrake–Rupley / Lee–Richards construction). Buried residues have near-zero SASA; fully exposed residues can exceed 200 Å². The total SASA scales roughly with the number of surface residues.

Q: How confident is the AlphaFold model at each residue?
A: pLDDT is the predicted lDDT-Cα score: AlphaFold's confidence that the local environment of each residue (all inter-atomic distances within 15 Å) is correctly placed. It is a per-residue number between 0 and 100, with higher meaning more reliable.

Q: What does the local fold look like, residue by residue?
A: 3Di is Foldseek's structural alphabet. Each residue is assigned one of twenty discrete states based on how its Cα sits relative to its spatial (not sequential) neighbors. Aligning 3D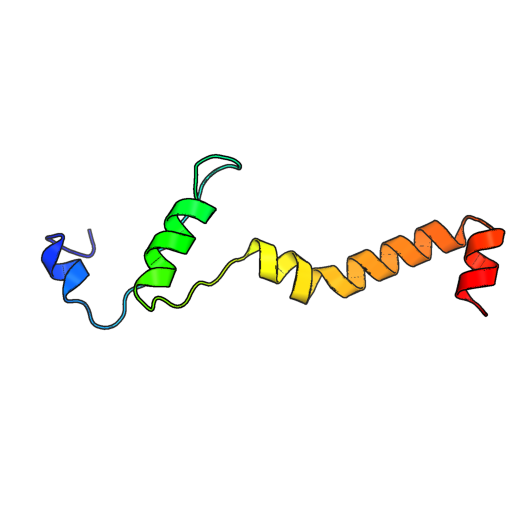i strings finds structural homologs roughly as well as full 3D superposition, but orders of magnitude faster.

Q: How big and how compact is the whole molecule?
A: Radius of gyration (Rg) is the root-mean-square distance of Cα atoms from their centroid — a single number for overall size and compactness. A globular domain of N residues has Rg ≈ 2.2·N^0.38 Å; an extended or disordered chain has a much larger Rg. The Cα contact count is the number of residue pairs whose Cα atoms are within 8 Å and are more than four positions apart in sequence — a standard proxy for tertiary packing density. The bounding box is the smallest axis-aligned box enclosing all Cα atoms.

Q: Which residues are in helices, strands, or loops?
A: DSSP 8-state secondary structure assigns each residue one of H (α-helix), G (3₁₀-helix), I (π-helix), E (extended β-strand), B (isolated β-bridge), T (hydrogen-bonded turn), S (bend), or '-' (coil). The assignment is computed from backbone hydrogen-bond geometry via the Kabsch–Sander algorithm.

Q: How mobile is each atom in the crystal?
A: Crystallographic B-factors measure how much each atom's electron density is smeared out, in Å². They rise in mobile loops and surface residues and fall in the buried interior. In AlphaFold models this column is repurposed to hold pLDDT instead.

Q: What if only a Cα trace is available?
A: P-SEA three-state annotation labels each residue as helix, strand, or coil based purely on the geometry of the Cα trace. It serves as a fallback when the full backbone (and thus DSSP) is unavailable.

Q: What family and function is it annotated with?
A: Database cross-references. InterPro integrates a dozen domain/family signature databases into unified entries with residue-range hits. GO terms attach function/process/location labels with evidence codes. CATH codes position the fold in a four-level structural taxonomy. Organism is the NCBI-taxonomy species name.

Q: Are the domains correctly placed relative to each other?
A: Predicted Aligned Error (PAE) is an AlphaFold confidence matrix: entry (i, j) is the expected error in the position of residue j, in ångströms, when the prediction is superimposed on the true structure at residue i. Low PAE within a block of residues means that block is internally rigid and well-predicted; high PAE between two blocks means their relative placement is uncertain even if each block individually is confident.

Q: What do the diagnostic plots show?
A: Three diagnostic plots accompany the record. The Cα contact map visualizes the tertiary structure as a 2D adjacency matrix (8 Å cutoff, sequence-local contacts suppressed). The Ramachandran plot shows the distribution of backbone (φ, ψ) torsions, with points in the α and β basins reflecting secondary structure content. The PAE plot shows AlphaFold's inter-residue confidence as a color matrix.

Q: What is the amino-acid chain?
A: Primary structure: the covalent order of the twenty standard amino acids along the backbone. Two proteins with the same sequence will (almost always) fold to the same structure; two with 30% identity often share a fold but not the details.

Q: What do the rendered images show?
A: The six renders are orthographic views along the three Cartesian axes in both directions. Representation (cartoon, sticks, or surface) and color scheme (sequence-rainbow or by-chain) vary across proteins so the training set covers all the common visualization conventions.